Protein AF-A0A842UGK1-F1 (afdb_monomer)

Nearest PDB structures (foldseek):
  8t7t-assembly1_B  TM=2.818E-01  e=2.617E+00  Homo sapiens
  3gqh-assembly1_B  TM=2.025E-01  e=7.049E+00  Salasvirus phi29

Foldseek 3Di:
DDDPDDDLVNVQVVLLVCCVVPQPVSCCQQPDKDFDDPCQVPPPFFDWDDDPPDPGIIGGPQRVQQSVQGADPVRHGQWDFDADPVGGTNTIDGPVPDDDDPDD

Solvent-accessible surface area (backbone atoms only — not comparable to full-atom values): 6260 Å² total; per-residue (Å²): 134,88,73,96,71,82,55,74,63,55,52,26,53,55,50,38,53,37,36,76,74,40,45,66,60,40,42,54,50,62,66,41,62,43,80,53,56,73,67,56,64,67,36,97,43,39,50,58,53,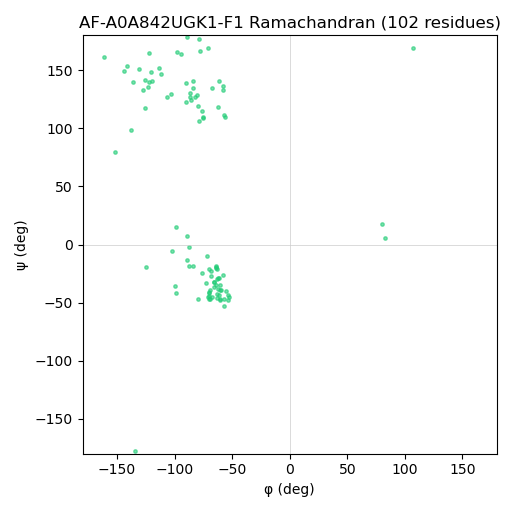69,54,95,85,46,94,57,42,26,38,32,55,61,21,52,52,17,30,71,74,33,58,48,98,87,69,48,40,46,60,38,81,41,59,48,97,88,68,48,75,71,41,47,40,52,40,92,76,57,84,80,75,82,83,130

Radius of gyration: 14.38 Å; Cα contacts (8 Å, |Δi|>4): 143; chains: 1; bounding box: 44×31×33 Å

Secondary structure (DSSP, 8-state):
---S---HHHHHHHHHHHHHH-HHHHHHHHH-EEE--HHHHT-SS---B--TT-SS-EEEHHHHHHHHH-B-TTS-BSEEEEE-TTS-EEEEEEGGG-------

Structure (mmCIF, N/CA/C/O backbone):
data_AF-A0A842UGK1-F1
#
_entry.id   AF-A0A842UGK1-F1
#
loop_
_atom_site.group_PDB
_atom_site.id
_atom_site.type_symbol
_atom_site.label_atom_id
_atom_site.label_alt_id
_atom_site.label_comp_id
_atom_site.label_asym_id
_atom_site.label_entity_id
_atom_site.label_seq_id
_atom_site.pdbx_PDB_ins_code
_atom_site.Cartn_x
_atom_site.Cartn_y
_atom_site.Cartn_z
_atom_site.occupancy
_atom_site.B_iso_or_equiv
_atom_site.auth_seq_id
_atom_site.auth_comp_id
_atom_site.auth_asym_id
_atom_site.auth_atom_id
_atom_site.pdbx_PDB_model_num
ATOM 1 N N . MET A 1 1 ? -22.265 4.530 -0.750 1.00 81.81 1 MET A N 1
ATOM 2 C CA . MET A 1 1 ? -22.269 5.943 -0.312 1.00 81.81 1 MET A CA 1
ATOM 3 C C . MET A 1 1 ? -20.895 6.506 -0.635 1.00 81.81 1 MET A C 1
ATOM 5 O O . MET A 1 1 ? -19.924 5.834 -0.319 1.00 81.81 1 MET A O 1
ATOM 9 N N . ILE A 1 2 ? -20.803 7.644 -1.324 1.00 93.50 2 ILE A N 1
ATOM 10 C CA . ILE A 1 2 ? -19.515 8.274 -1.660 1.00 93.50 2 ILE A CA 1
ATOM 11 C C . ILE A 1 2 ? -19.111 9.167 -0.482 1.00 93.50 2 ILE A C 1
ATOM 13 O O . ILE A 1 2 ? -19.946 9.931 0.001 1.00 93.50 2 ILE A O 1
ATOM 17 N N . LYS A 1 3 ? -17.871 9.035 0.003 1.00 94.31 3 LYS A N 1
ATOM 18 C CA . LYS A 1 3 ? -17.320 9.904 1.052 1.00 94.31 3 LYS A CA 1
ATOM 19 C C . LYS A 1 3 ? -16.762 11.182 0.414 1.00 94.31 3 LYS A C 1
ATOM 21 O O . LYS A 1 3 ? -16.145 11.105 -0.644 1.00 94.31 3 LYS A O 1
ATOM 26 N N . ASN A 1 4 ? -16.965 12.333 1.057 1.00 97.12 4 ASN A N 1
ATOM 27 C CA . ASN A 1 4 ? -16.383 13.609 0.609 1.00 97.12 4 ASN A CA 1
ATOM 28 C C . ASN A 1 4 ? -14.889 13.718 0.947 1.00 97.12 4 ASN A C 1
ATOM 30 O O . ASN A 1 4 ? -14.160 14.443 0.280 1.00 97.12 4 ASN A O 1
ATOM 34 N N . GLU A 1 5 ? -14.449 12.989 1.971 1.00 95.62 5 GLU A N 1
ATOM 35 C CA . GLU A 1 5 ? -13.063 12.904 2.418 1.00 95.62 5 GLU A CA 1
ATOM 36 C C . GLU A 1 5 ? -12.740 11.469 2.846 1.00 95.62 5 GLU A C 1
ATOM 38 O O . GLU A 1 5 ? -13.631 10.702 3.227 1.00 95.62 5 GLU A O 1
ATOM 43 N N . VAL A 1 6 ? -11.465 11.104 2.754 1.00 96.19 6 VAL A N 1
ATOM 44 C CA . VAL A 1 6 ? -10.934 9.827 3.237 1.00 96.19 6 VAL A CA 1
ATOM 45 C C . VAL A 1 6 ? -9.627 10.082 3.969 1.00 96.19 6 VAL A C 1
ATOM 47 O O . VAL A 1 6 ? -8.813 10.900 3.546 1.00 96.19 6 VAL A O 1
ATOM 50 N N . THR A 1 7 ? -9.431 9.375 5.071 1.00 96.38 7 THR A N 1
ATOM 51 C CA . THR A 1 7 ? 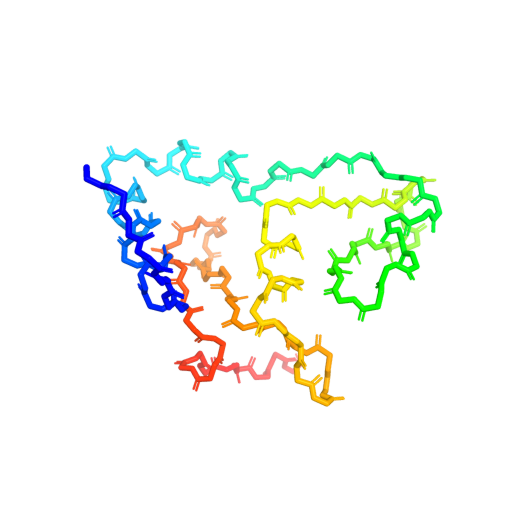-8.208 9.411 5.872 1.00 96.38 7 THR A CA 1
ATOM 52 C C . THR A 1 7 ? -7.299 8.230 5.528 1.00 96.38 7 THR A C 1
ATOM 54 O O . THR A 1 7 ? -7.739 7.241 4.939 1.00 96.38 7 THR A O 1
ATOM 57 N N . VAL A 1 8 ? -6.035 8.292 5.953 1.00 96.69 8 VAL A N 1
ATOM 58 C CA . VAL A 1 8 ? -5.112 7.141 5.920 1.00 96.69 8 VAL A CA 1
ATOM 59 C C . VAL A 1 8 ? -5.742 5.939 6.636 1.00 96.69 8 VAL A C 1
ATOM 61 O O . VAL A 1 8 ? -5.757 4.830 6.106 1.00 96.69 8 VAL A O 1
ATOM 64 N N . GLN A 1 9 ? -6.366 6.177 7.795 1.00 97.06 9 GLN A N 1
ATOM 65 C CA . GLN A 1 9 ? -7.020 5.130 8.575 1.00 97.06 9 GLN A CA 1
ATOM 66 C C . GLN A 1 9 ? -8.209 4.492 7.844 1.00 97.06 9 GLN A C 1
ATOM 68 O O . GLN A 1 9 ? -8.424 3.290 7.976 1.00 97.06 9 GLN A O 1
ATOM 73 N N . ASP A 1 10 ? -8.972 5.253 7.051 1.00 97.75 10 ASP A N 1
ATOM 74 C CA . ASP A 1 10 ? -10.055 4.688 6.235 1.00 97.75 10 ASP A CA 1
ATOM 75 C C . ASP A 1 10 ? -9.530 3.651 5.237 1.00 97.75 10 ASP A C 1
ATOM 77 O O . ASP A 1 10 ? -10.173 2.621 5.027 1.00 97.75 10 ASP A O 1
ATOM 81 N N . VAL A 1 11 ? -8.365 3.914 4.638 1.00 97.44 11 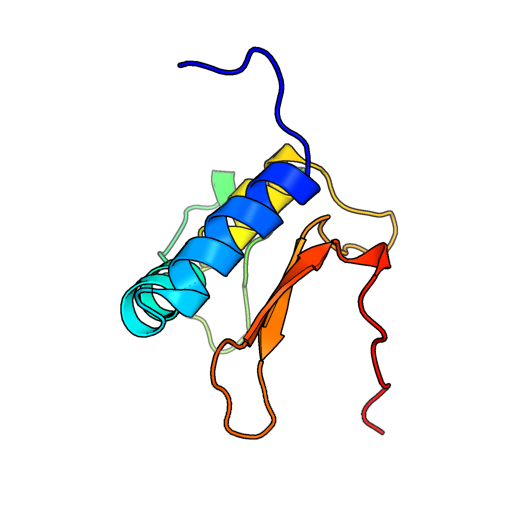VAL A N 1
ATOM 82 C CA . VAL A 1 11 ? -7.719 2.996 3.694 1.00 97.44 11 VAL A CA 1
ATOM 83 C C . VAL A 1 11 ? -7.198 1.762 4.421 1.00 97.44 11 VAL A C 1
ATOM 85 O O . VAL A 1 11 ? -7.496 0.653 3.984 1.00 97.44 11 VAL A O 1
ATOM 88 N N . CYS A 1 12 ? -6.511 1.932 5.556 1.00 97.94 12 CYS A N 1
ATOM 89 C CA . CYS A 1 12 ? -6.060 0.810 6.385 1.00 97.94 12 CYS A CA 1
ATOM 90 C C . CYS A 1 12 ? -7.230 -0.079 6.813 1.00 97.94 12 CYS A C 1
ATOM 92 O O . CYS A 1 12 ? -7.169 -1.292 6.652 1.00 97.94 12 CYS A O 1
ATOM 94 N N . ASN A 1 13 ? -8.328 0.509 7.296 1.00 98.06 13 ASN A N 1
ATOM 95 C CA . ASN A 1 13 ? -9.505 -0.243 7.731 1.00 98.06 13 ASN A CA 1
ATOM 96 C C . ASN A 1 13 ? -10.112 -1.060 6.589 1.00 98.06 13 ASN A C 1
ATOM 98 O O . ASN A 1 13 ? -10.394 -2.243 6.766 1.00 98.06 13 ASN A O 1
ATOM 102 N N . LEU A 1 14 ? -10.286 -0.443 5.415 1.00 97.69 14 LEU A N 1
ATOM 103 C CA . LEU A 1 14 ? -10.815 -1.138 4.246 1.00 97.69 14 LEU A CA 1
ATOM 104 C C . LEU A 1 14 ? -9.884 -2.272 3.808 1.00 97.69 14 LEU A C 1
ATOM 106 O O . LEU A 1 14 ? -10.346 -3.376 3.541 1.00 97.69 14 LEU A O 1
ATOM 110 N N . PHE A 1 15 ? -8.579 -2.015 3.736 1.00 98.00 15 PHE A N 1
ATOM 111 C CA . PHE A 1 15 ? -7.628 -3.012 3.261 1.00 98.00 15 PHE A CA 1
ATOM 112 C C . PHE A 1 15 ? -7.468 -4.167 4.254 1.00 98.00 15 PHE A C 1
ATOM 114 O O . PHE A 1 15 ? -7.457 -5.322 3.845 1.00 98.00 15 PHE A O 1
ATOM 121 N N . ASN A 1 16 ? -7.455 -3.885 5.558 1.00 98.44 16 ASN A N 1
ATOM 122 C CA . ASN A 1 16 ? -7.405 -4.909 6.604 1.00 98.44 16 ASN A CA 1
ATOM 123 C C . ASN A 1 16 ? -8.679 -5.766 6.636 1.00 98.44 16 ASN A C 1
ATOM 125 O O . ASN A 1 16 ? -8.608 -6.964 6.903 1.00 98.44 16 ASN A O 1
ATOM 129 N N . GLU A 1 17 ? -9.841 -5.198 6.297 1.00 98.38 17 GLU A N 1
ATOM 130 C CA . GLU A 1 17 ? -11.056 -5.987 6.075 1.00 98.38 17 GLU A CA 1
ATOM 131 C C . GLU A 1 17 ? -10.889 -6.966 4.899 1.00 98.38 17 GLU A C 1
ATOM 133 O O . GLU A 1 17 ? -11.365 -8.099 4.978 1.00 98.38 17 GLU A O 1
ATOM 138 N N . ILE A 1 18 ? -10.195 -6.557 3.828 1.00 97.75 18 ILE A N 1
ATOM 139 C CA . ILE A 1 18 ? -9.888 -7.430 2.686 1.00 97.75 18 ILE A CA 1
ATOM 140 C C . ILE A 1 18 ? -8.878 -8.501 3.098 1.00 97.75 18 ILE A C 1
ATOM 142 O O . ILE A 1 18 ? -9.150 -9.667 2.852 1.00 97.75 18 ILE A O 1
ATOM 146 N N . ILE A 1 19 ? -7.785 -8.153 3.785 1.00 97.94 19 ILE A N 1
ATOM 147 C CA . ILE A 1 19 ? -6.794 -9.124 4.287 1.00 97.94 19 ILE A CA 1
ATOM 148 C C . ILE A 1 19 ? -7.480 -10.222 5.114 1.00 97.94 19 ILE A C 1
ATOM 150 O O . ILE A 1 19 ? -7.234 -11.406 4.905 1.00 97.94 19 ILE A O 1
ATOM 154 N N . ALA A 1 20 ? -8.401 -9.846 6.006 1.00 97.88 20 ALA A N 1
ATOM 155 C CA . ALA A 1 20 ? -9.118 -10.799 6.851 1.00 97.88 20 ALA A CA 1
ATOM 156 C C . ALA A 1 20 ? -10.100 -11.707 6.083 1.00 97.88 20 ALA A C 1
ATOM 158 O O . ALA A 1 20 ? -10.418 -12.802 6.550 1.00 97.88 20 ALA A O 1
ATOM 159 N N . LYS A 1 21 ? -10.628 -11.254 4.938 1.00 98.44 21 LYS A N 1
ATOM 160 C CA . LYS A 1 21 ? -11.657 -11.971 4.161 1.00 98.44 21 LYS A CA 1
ATOM 161 C C . LYS A 1 21 ? -11.095 -12.744 2.970 1.00 98.44 21 LYS A C 1
ATOM 163 O O . LYS A 1 21 ? -11.621 -13.801 2.637 1.00 98.44 21 LYS A O 1
ATOM 168 N N . ASP A 1 22 ? -10.073 -12.199 2.327 1.00 98.25 22 ASP A N 1
ATOM 169 C CA . ASP A 1 22 ? -9.396 -12.728 1.148 1.00 98.25 22 ASP A CA 1
ATOM 170 C C . ASP A 1 22 ? -7.928 -12.252 1.145 1.00 98.25 22 ASP A C 1
ATOM 172 O O . ASP A 1 22 ? -7.569 -11.291 0.451 1.00 98.25 22 ASP A O 1
ATOM 176 N N . PRO A 1 23 ? -7.060 -12.906 1.939 1.00 96.31 23 PRO A N 1
ATOM 177 C CA . PRO A 1 23 ? -5.660 -12.511 2.065 1.00 96.31 23 PRO A CA 1
ATOM 178 C C . PRO A 1 23 ? -4.906 -12.634 0.739 1.00 96.31 23 PRO A C 1
ATOM 180 O O . PRO A 1 23 ? -4.010 -11.841 0.470 1.00 96.31 23 PRO A O 1
ATOM 183 N N . ARG A 1 24 ? -5.300 -13.573 -0.134 1.00 96.81 24 ARG A N 1
ATOM 184 C CA . ARG A 1 24 ? -4.664 -13.755 -1.443 1.00 96.81 24 ARG A CA 1
ATOM 185 C C . ARG A 1 24 ? -4.932 -12.563 -2.357 1.00 96.81 24 ARG A C 1
ATOM 187 O O . ARG A 1 24 ? -4.006 -12.064 -2.984 1.00 96.81 24 ARG A O 1
ATOM 194 N N . CYS A 1 25 ? -6.177 -12.091 -2.408 1.00 97.12 25 CYS A N 1
ATOM 195 C CA . CYS A 1 25 ? -6.531 -10.890 -3.160 1.00 97.12 25 CYS A CA 1
ATOM 196 C C . CYS A 1 25 ? -5.789 -9.653 -2.634 1.00 97.12 25 CYS A C 1
ATOM 198 O O . CYS A 1 25 ? -5.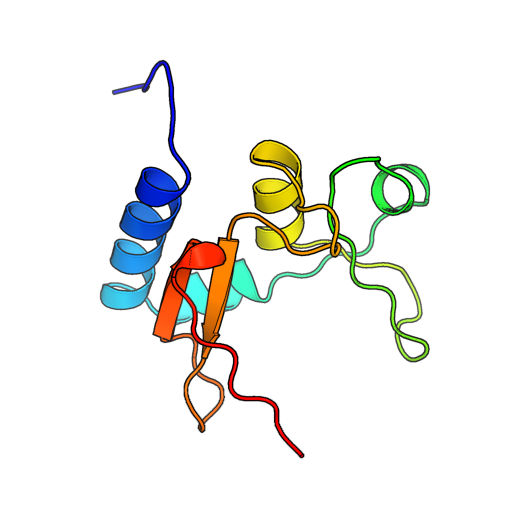270 -8.863 -3.423 1.00 97.12 25 CYS A O 1
ATOM 200 N N . ALA A 1 26 ? -5.713 -9.492 -1.309 1.00 97.31 26 ALA A N 1
ATOM 201 C CA . ALA A 1 26 ? -4.988 -8.385 -0.692 1.00 97.31 26 ALA A CA 1
ATOM 202 C C . ALA A 1 26 ? -3.493 -8.401 -1.056 1.00 97.31 26 ALA A C 1
ATOM 204 O O . ALA A 1 26 ? -2.964 -7.377 -1.490 1.00 97.31 26 ALA A O 1
ATOM 205 N N . GLU A 1 27 ? -2.849 -9.563 -0.934 1.00 96.50 27 GLU A N 1
ATOM 206 C CA . GLU A 1 27 ? -1.454 -9.791 -1.321 1.00 96.50 27 GLU A CA 1
ATOM 207 C C . GLU A 1 27 ? -1.236 -9.450 -2.799 1.00 96.50 27 GLU A C 1
ATOM 209 O O . GLU A 1 27 ? -0.410 -8.602 -3.121 1.00 96.50 27 GLU A O 1
ATOM 214 N N . ASP A 1 28 ? -2.039 -10.017 -3.705 1.00 97.12 28 ASP A N 1
ATOM 215 C CA . ASP A 1 28 ? -1.897 -9.791 -5.147 1.00 97.12 28 ASP A CA 1
ATOM 216 C C . ASP A 1 28 ? -2.062 -8.298 -5.511 1.00 97.12 28 ASP A C 1
ATOM 218 O O . ASP A 1 28 ? -1.373 -7.790 -6.399 1.00 97.12 28 ASP A O 1
ATOM 222 N N . LEU A 1 29 ? -2.937 -7.559 -4.813 1.00 96.56 29 LEU A N 1
ATOM 223 C CA . LEU A 1 29 ? -3.103 -6.111 -4.988 1.00 96.56 29 LEU A CA 1
ATOM 224 C C . LEU A 1 29 ? -1.908 -5.305 -4.460 1.00 96.56 29 LEU A C 1
ATOM 226 O O . LEU A 1 29 ? -1.494 -4.334 -5.105 1.00 96.56 29 LEU A O 1
ATOM 230 N N . ILE A 1 30 ? -1.367 -5.671 -3.293 1.00 95.31 30 ILE A N 1
ATOM 231 C CA . ILE A 1 30 ? -0.201 -4.999 -2.707 1.00 95.31 30 ILE A CA 1
ATOM 232 C C . ILE A 1 30 ? 1.072 -5.336 -3.462 1.00 95.31 30 ILE A C 1
ATOM 234 O O . ILE A 1 30 ? 1.905 -4.446 -3.586 1.00 95.31 30 ILE A O 1
ATOM 238 N N . GLU A 1 31 ? 1.223 -6.534 -4.011 1.00 94.69 31 GLU A N 1
ATOM 239 C CA . GLU A 1 31 ? 2.417 -6.969 -4.740 1.00 94.69 31 GLU A CA 1
ATOM 240 C C . GLU A 1 31 ? 2.362 -6.654 -6.234 1.00 94.69 31 GLU A C 1
ATOM 242 O O . GLU A 1 31 ? 3.391 -6.656 -6.915 1.00 94.69 31 GLU A O 1
ATOM 247 N N . ALA A 1 32 ? 1.192 -6.284 -6.762 1.00 94.75 32 ALA A N 1
ATOM 248 C CA . ALA A 1 32 ? 1.082 -5.783 -8.122 1.00 94.75 32 ALA A CA 1
ATOM 249 C C . ALA A 1 32 ? 2.009 -4.568 -8.320 1.00 94.75 32 ALA A C 1
ATOM 251 O O . ALA A 1 32 ? 1.807 -3.468 -7.789 1.00 94.75 32 ALA A O 1
ATOM 252 N N . ARG A 1 33 ? 3.065 -4.780 -9.107 1.00 93.50 33 ARG A N 1
ATOM 253 C CA . ARG A 1 33 ? 4.041 -3.769 -9.520 1.00 93.50 33 ARG A CA 1
ATOM 254 C C . ARG A 1 33 ? 4.113 -3.779 -11.038 1.00 93.50 33 ARG A C 1
ATOM 256 O O . ARG A 1 33 ? 4.503 -4.774 -11.643 1.00 93.50 33 ARG A O 1
ATOM 263 N N . VAL A 1 34 ? 3.752 -2.662 -11.656 1.00 95.00 34 VAL A N 1
ATOM 264 C CA . VAL A 1 34 ? 3.746 -2.506 -13.113 1.00 95.00 34 VAL A CA 1
ATOM 265 C C . VAL A 1 34 ? 4.828 -1.533 -13.546 1.00 95.00 34 VAL A C 1
ATOM 267 O O . VAL A 1 34 ? 5.132 -0.573 -12.838 1.00 95.00 34 VAL A O 1
ATOM 270 N N . GLN A 1 35 ? 5.406 -1.778 -14.720 1.00 96.62 35 GLN A N 1
ATOM 271 C CA . GLN A 1 35 ? 6.360 -0.861 -15.329 1.00 96.62 35 GLN A CA 1
ATOM 272 C C . GLN A 1 35 ? 5.724 0.518 -15.526 1.00 96.62 35 GLN A C 1
ATOM 274 O O . GLN A 1 35 ? 4.602 0.629 -16.025 1.00 96.62 35 GLN A O 1
ATOM 279 N N . CYS A 1 36 ? 6.466 1.570 -15.195 1.00 96.38 36 CYS A N 1
ATOM 280 C CA . CYS A 1 36 ? 6.055 2.942 -15.446 1.00 96.38 36 CYS A CA 1
ATOM 281 C C . CYS A 1 36 ? 7.074 3.694 -16.311 1.00 96.38 36 CYS A C 1
ATOM 283 O O . CYS A 1 36 ? 8.203 3.255 -16.526 1.00 96.38 36 CYS A O 1
ATOM 285 N N . ASN A 1 37 ? 6.653 4.834 -16.854 1.00 95.56 37 ASN A N 1
ATOM 286 C CA . ASN A 1 37 ? 7.525 5.706 -17.635 1.00 95.56 37 ASN A CA 1
ATOM 287 C C . ASN A 1 37 ? 8.240 6.732 -16.734 1.00 95.56 37 ASN A C 1
ATOM 289 O O . ASN A 1 37 ? 7.991 6.818 -15.529 1.00 95.56 37 ASN A O 1
ATOM 293 N N . ASN A 1 38 ? 9.083 7.566 -17.348 1.00 94.69 38 ASN A N 1
ATOM 294 C CA . ASN A 1 38 ? 9.826 8.611 -16.641 1.00 94.69 38 ASN A CA 1
ATOM 295 C C . ASN A 1 38 ? 8.936 9.699 -16.020 1.00 94.69 38 ASN A C 1
ATOM 297 O O . ASN A 1 38 ? 9.392 10.395 -15.122 1.00 94.69 38 ASN A O 1
ATOM 301 N N . VAL A 1 39 ? 7.690 9.873 -16.470 1.00 96.12 39 VAL A N 1
ATOM 302 C CA . VAL A 1 39 ? 6.780 10.863 -15.869 1.00 96.12 39 VAL A CA 1
ATOM 303 C C . VAL A 1 39 ? 6.340 10.399 -14.484 1.00 96.12 39 VAL A C 1
ATOM 305 O O . VAL A 1 39 ? 6.394 11.178 -13.542 1.00 96.12 39 VAL A O 1
ATOM 308 N N . ILE A 1 40 ? 5.961 9.125 -14.348 1.00 96.12 40 ILE A N 1
ATOM 309 C CA . ILE A 1 40 ? 5.589 8.546 -13.049 1.00 96.12 40 ILE A CA 1
ATOM 310 C C . ILE A 1 40 ? 6.814 8.389 -12.148 1.00 96.12 40 ILE A C 1
ATOM 312 O O . ILE A 1 40 ? 6.731 8.719 -10.972 1.00 96.12 40 ILE A O 1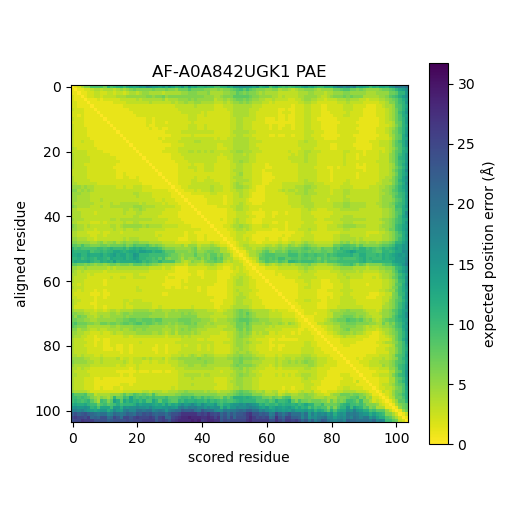
ATOM 316 N N . LEU A 1 41 ? 7.954 7.958 -12.704 1.00 95.00 41 LEU A N 1
ATOM 317 C CA . LEU A 1 41 ? 9.212 7.842 -11.955 1.00 95.00 41 LEU A CA 1
ATOM 318 C C . LEU A 1 41 ? 9.618 9.161 -11.282 1.00 95.00 41 LEU A C 1
ATOM 320 O O . LEU A 1 41 ? 10.090 9.148 -10.154 1.00 95.00 41 LEU A O 1
ATOM 324 N N . ASN A 1 42 ? 9.434 10.290 -11.972 1.00 93.88 42 ASN A N 1
ATOM 325 C CA . ASN A 1 42 ? 9.830 11.611 -11.480 1.00 93.88 42 ASN A CA 1
ATOM 326 C C . ASN A 1 42 ? 8.658 12.404 -10.875 1.00 93.88 42 ASN A C 1
ATOM 328 O O . ASN A 1 42 ? 8.752 13.624 -10.732 1.00 93.88 42 ASN A O 1
ATOM 332 N N . HIS A 1 43 ? 7.531 11.754 -10.567 1.00 94.62 43 HIS A N 1
ATOM 333 C CA . HIS A 1 43 ? 6.402 12.443 -9.950 1.00 94.62 43 HIS A CA 1
ATOM 334 C C . HIS A 1 43 ? 6.774 12.877 -8.520 1.00 94.62 43 HIS A C 1
ATOM 336 O O . HIS A 1 43 ? 7.297 12.058 -7.767 1.00 94.62 43 HIS A O 1
ATOM 342 N N . PRO A 1 44 ? 6.467 14.118 -8.094 1.00 90.69 44 PRO A N 1
ATOM 343 C CA . PRO A 1 44 ? 6.950 14.661 -6.819 1.00 90.69 44 PRO A CA 1
ATOM 344 C C . PRO A 1 44 ? 6.436 13.926 -5.576 1.00 90.69 44 PRO A C 1
ATOM 346 O O . PRO A 1 44 ? 7.007 14.083 -4.503 1.00 90.69 44 PRO A O 1
ATOM 349 N N . THR A 1 45 ? 5.351 13.158 -5.701 1.00 91.69 45 THR A N 1
ATOM 350 C CA . THR A 1 45 ? 4.737 12.457 -4.564 1.00 91.69 45 THR A CA 1
ATOM 351 C C . THR A 1 45 ? 4.579 10.952 -4.756 1.00 91.69 45 THR A C 1
ATOM 353 O O . THR A 1 45 ? 4.412 10.249 -3.772 1.00 91.69 45 THR A O 1
ATOM 356 N N . ILE A 1 46 ? 4.616 10.409 -5.979 1.00 95.31 46 ILE A N 1
ATOM 357 C CA . ILE A 1 46 ? 4.356 8.968 -6.157 1.00 95.31 46 ILE A CA 1
ATOM 358 C C . ILE A 1 46 ? 5.633 8.209 -5.822 1.00 95.31 46 ILE A C 1
ATOM 360 O O . ILE A 1 46 ? 6.689 8.498 -6.377 1.00 95.31 46 ILE A O 1
ATOM 364 N N . GLN A 1 47 ? 5.528 7.205 -4.954 1.00 94.62 47 GLN A N 1
ATOM 365 C CA . GLN A 1 47 ? 6.666 6.349 -4.641 1.00 94.62 47 GLN A CA 1
ATOM 366 C C . GLN A 1 47 ? 6.815 5.259 -5.702 1.00 94.62 47 GLN A C 1
ATOM 368 O O . GLN A 1 47 ? 5.880 4.512 -6.000 1.00 94.62 47 GLN A O 1
ATOM 373 N N . VAL A 1 48 ? 8.016 5.164 -6.265 1.00 94.75 48 VAL A N 1
ATOM 374 C CA . VAL A 1 48 ? 8.363 4.225 -7.331 1.00 94.75 48 VAL A CA 1
ATOM 375 C C . VAL A 1 48 ? 9.537 3.375 -6.870 1.00 94.75 48 VAL A C 1
ATOM 377 O O . VAL A 1 48 ? 10.503 3.886 -6.306 1.00 94.75 48 VAL A O 1
ATOM 380 N N . ARG A 1 49 ? 9.464 2.065 -7.114 1.00 90.81 49 ARG A N 1
ATOM 381 C CA . ARG A 1 49 ? 10.585 1.155 -6.883 1.00 90.81 49 ARG A CA 1
ATOM 382 C C . ARG A 1 49 ? 11.475 1.150 -8.120 1.00 90.81 49 ARG A C 1
ATOM 384 O O . ARG A 1 49 ? 11.020 0.836 -9.222 1.00 90.81 49 ARG A O 1
ATOM 391 N N . GLN A 1 50 ? 12.751 1.447 -7.917 1.00 89.06 50 GLN A N 1
ATOM 392 C CA . GLN A 1 50 ? 13.793 1.289 -8.921 1.00 89.06 50 GLN A CA 1
ATOM 393 C C . GLN A 1 50 ? 15.030 0.703 -8.237 1.00 89.06 50 GLN A C 1
ATOM 395 O O . GLN A 1 50 ? 15.774 1.423 -7.578 1.00 89.06 50 GLN A O 1
ATOM 400 N N . SER A 1 51 ? 15.225 -0.613 -8.346 1.00 82.50 51 SER A N 1
ATOM 401 C CA . SER A 1 51 ? 16.470 -1.261 -7.918 1.00 82.50 51 SER A CA 1
ATOM 402 C C . SER A 1 51 ? 17.442 -1.402 -9.094 1.00 82.50 51 SER A C 1
ATOM 404 O O . SER A 1 51 ? 17.041 -1.296 -10.252 1.00 82.50 51 SER A O 1
ATOM 406 N N . CYS A 1 52 ? 18.721 -1.665 -8.814 1.00 79.31 52 CYS A N 1
ATOM 407 C CA . CYS A 1 52 ? 19.719 -1.957 -9.850 1.00 79.31 52 CYS A CA 1
ATOM 408 C C . CYS A 1 52 ? 19.432 -3.256 -10.627 1.00 79.31 52 CYS A C 1
ATOM 410 O O . CYS A 1 52 ? 19.937 -3.426 -11.734 1.00 79.31 52 CYS A O 1
ATOM 412 N N . GLU A 1 53 ? 18.616 -4.149 -10.065 1.00 83.38 53 GLU A N 1
ATOM 413 C CA . GLU A 1 53 ? 18.181 -5.402 -10.689 1.00 83.38 53 GLU A CA 1
ATOM 414 C C . GLU A 1 53 ? 16.919 -5.223 -11.548 1.00 83.38 53 GLU A C 1
ATOM 416 O O . GLU A 1 53 ? 16.618 -6.050 -12.411 1.00 83.38 53 GLU A O 1
ATOM 421 N N . ASP A 1 54 ? 16.172 -4.135 -11.343 1.00 82.12 54 ASP A N 1
ATOM 422 C CA . ASP A 1 54 ? 14.968 -3.848 -12.109 1.00 82.12 54 ASP A CA 1
ATOM 423 C C . ASP A 1 54 ? 15.333 -3.256 -13.478 1.00 82.12 54 ASP A C 1
ATOM 425 O O . ASP A 1 54 ? 15.893 -2.167 -13.588 1.00 82.12 54 ASP A O 1
ATOM 429 N N . GLN A 1 55 ? 14.936 -3.944 -14.554 1.00 85.12 55 GLN A N 1
ATOM 430 C CA . GLN A 1 55 ? 15.127 -3.449 -15.925 1.00 85.12 55 GLN A CA 1
ATOM 431 C C . GLN A 1 55 ? 14.392 -2.121 -16.182 1.00 85.12 55 GLN A C 1
ATOM 433 O O . GLN A 1 55 ? 14.817 -1.320 -17.016 1.00 85.12 55 GLN A O 1
ATOM 438 N N . TYR A 1 56 ? 13.287 -1.887 -15.469 1.00 89.00 56 TYR A N 1
ATOM 439 C CA . TYR A 1 56 ? 12.457 -0.695 -15.589 1.00 89.00 56 TYR A CA 1
ATOM 440 C C . TYR A 1 56 ? 11.900 -0.279 -14.223 1.00 89.00 56 TYR A C 1
ATOM 442 O O . TYR A 1 56 ? 11.623 -1.158 -13.404 1.00 89.00 56 TYR A O 1
ATOM 450 N N . PRO A 1 57 ? 11.672 1.027 -13.982 1.00 94.69 57 PRO A N 1
ATOM 451 C CA . PRO A 1 57 ? 11.009 1.488 -12.768 1.00 94.69 57 PRO A CA 1
ATOM 452 C C . PRO A 1 57 ? 9.591 0.917 -12.688 1.00 94.69 57 PRO A C 1
ATOM 454 O O . PRO A 1 57 ? 8.884 0.825 -13.700 1.00 94.69 57 PRO A O 1
ATOM 457 N N . LYS A 1 58 ? 9.177 0.532 -11.481 1.00 95.94 58 LYS A N 1
ATOM 458 C CA . LYS A 1 58 ? 7.863 -0.062 -11.233 1.00 95.94 58 LYS A CA 1
ATOM 459 C C . LYS A 1 58 ? 7.104 0.695 -10.156 1.00 95.94 58 LYS A C 1
ATOM 461 O O . LYS A 1 58 ? 7.659 1.073 -9.127 1.00 95.94 58 LYS A O 1
ATOM 466 N N . VAL A 1 59 ? 5.802 0.833 -10.363 1.00 96.19 59 VAL A N 1
ATOM 467 C CA . VAL A 1 59 ? 4.866 1.426 -9.406 1.00 96.19 59 VAL A CA 1
ATOM 468 C C . VAL A 1 59 ? 3.791 0.407 -9.051 1.00 96.19 59 VAL A C 1
ATOM 470 O O . VAL A 1 59 ? 3.425 -0.435 -9.870 1.00 96.19 59 VAL A O 1
ATOM 473 N N . GLY A 1 60 ? 3.290 0.470 -7.824 1.00 96.00 60 GLY A N 1
ATOM 474 C CA . GLY A 1 60 ? 2.158 -0.334 -7.379 1.00 96.00 60 GLY A CA 1
ATOM 475 C C . GLY A 1 60 ? 1.146 0.492 -6.606 1.00 96.00 60 GLY A C 1
ATOM 476 O O . GLY A 1 60 ? 1.324 1.701 -6.437 1.00 96.00 60 GLY A O 1
ATOM 477 N N . LEU A 1 61 ? 0.095 -0.171 -6.123 1.00 96.44 61 LEU A N 1
ATOM 478 C CA . LEU A 1 61 ? -1.012 0.479 -5.420 1.00 96.44 61 LEU A CA 1
ATOM 479 C C . LEU A 1 61 ? -0.524 1.341 -4.247 1.00 96.44 61 LEU A C 1
AT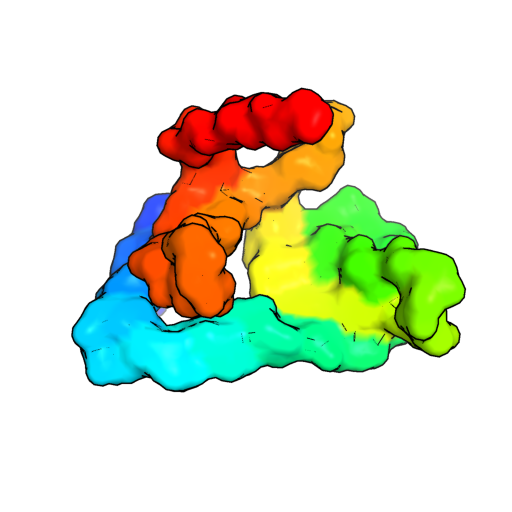OM 481 O O . LEU A 1 61 ? -0.894 2.510 -4.151 1.00 96.44 61 LEU A O 1
ATOM 485 N N . LEU A 1 62 ? 0.365 0.796 -3.411 1.00 96.12 62 LEU A N 1
ATOM 486 C CA . LEU A 1 62 ? 0.900 1.503 -2.247 1.00 96.12 62 LEU A CA 1
ATOM 487 C C . LEU A 1 62 ? 1.629 2.799 -2.631 1.00 96.12 62 LEU A C 1
ATOM 489 O O . LEU A 1 62 ? 1.452 3.823 -1.980 1.00 96.12 62 LEU A O 1
ATOM 493 N N . GLY A 1 63 ? 2.380 2.787 -3.737 1.00 95.81 63 GLY A N 1
ATOM 494 C CA . GLY A 1 63 ? 3.106 3.964 -4.213 1.00 95.81 63 GLY A CA 1
ATOM 495 C C . GLY A 1 63 ? 2.191 5.104 -4.662 1.00 95.81 63 GLY A C 1
ATOM 496 O O . GLY A 1 63 ? 2.486 6.272 -4.402 1.00 95.81 63 GLY A O 1
ATOM 497 N N . PHE A 1 64 ? 1.049 4.777 -5.275 1.00 96.31 64 PHE A N 1
ATOM 498 C CA . PHE A 1 64 ? 0.021 5.766 -5.608 1.00 96.31 64 PHE A CA 1
ATOM 499 C C . PHE A 1 64 ? -0.689 6.303 -4.367 1.00 96.31 64 PHE A C 1
ATOM 501 O O . PHE A 1 64 ? -0.884 7.512 -4.258 1.00 96.31 64 PHE A O 1
ATOM 508 N N . LEU A 1 65 ? -1.060 5.427 -3.430 1.00 96.94 65 LEU A N 1
ATOM 509 C CA . LEU A 1 65 ? -1.733 5.839 -2.197 1.00 96.94 65 LEU A CA 1
ATOM 510 C C . LEU A 1 65 ? -0.833 6.744 -1.349 1.00 96.94 65 LEU A C 1
ATOM 512 O O . LEU A 1 65 ? -1.279 7.791 -0.885 1.00 96.94 65 LEU A O 1
ATOM 516 N N . ASN A 1 66 ? 0.451 6.414 -1.228 1.00 96.00 66 ASN A N 1
ATOM 517 C CA . ASN A 1 66 ? 1.414 7.273 -0.545 1.00 96.00 66 ASN A CA 1
ATOM 518 C C . ASN A 1 66 ? 1.629 8.600 -1.279 1.00 96.00 66 ASN A C 1
ATOM 520 O O . ASN A 1 66 ? 1.764 9.631 -0.632 1.00 96.00 66 ASN A O 1
ATOM 524 N N . GLY A 1 67 ? 1.542 8.629 -2.612 1.00 95.44 67 GLY A N 1
ATOM 525 C CA . GLY A 1 67 ? 1.557 9.896 -3.343 1.00 95.44 67 GLY A CA 1
ATOM 526 C C . GLY A 1 67 ? 0.315 10.764 -3.187 1.00 95.44 67 GLY A C 1
ATOM 527 O O . GLY A 1 67 ? 0.408 11.974 -3.400 1.00 95.44 67 GLY A O 1
ATOM 528 N N . LEU A 1 68 ? -0.816 10.177 -2.792 1.00 96.00 68 LEU A N 1
ATOM 529 C CA . LEU A 1 68 ? -2.037 10.903 -2.455 1.00 96.00 68 LEU A CA 1
ATOM 530 C C . LEU A 1 68 ? -1.973 11.501 -1.044 1.00 96.00 68 LEU A C 1
ATOM 532 O O . LEU A 1 68 ? -2.318 12.666 -0.864 1.00 96.00 68 LEU A O 1
ATOM 536 N N . PHE A 1 69 ? -1.550 10.713 -0.053 1.00 95.75 69 PHE A N 1
ATOM 537 C CA . PHE A 1 69 ? -1.514 11.146 1.350 1.00 95.75 69 PHE A CA 1
ATOM 538 C C . PHE A 1 69 ? -0.249 11.922 1.725 1.00 95.75 69 PHE A C 1
ATOM 540 O O . PHE A 1 69 ? -0.254 12.659 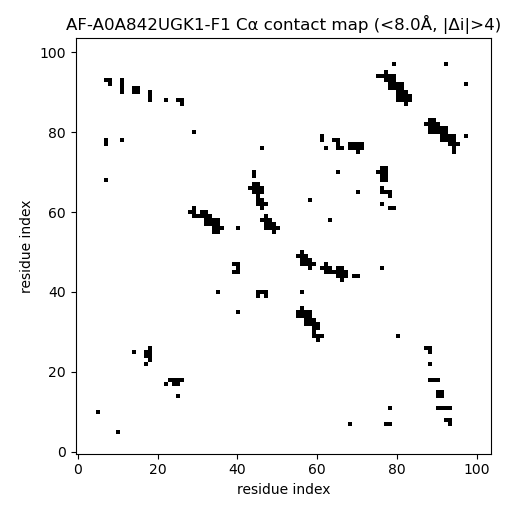2.708 1.00 95.75 69 PHE A O 1
ATOM 547 N N . GLY A 1 70 ? 0.807 11.796 0.925 1.00 91.56 70 GLY A N 1
ATOM 548 C CA . GLY A 1 70 ? 2.070 12.488 1.111 1.00 91.56 70 GLY A CA 1
ATOM 549 C C . GLY A 1 70 ? 3.195 11.581 1.603 1.00 91.56 70 GLY A C 1
ATOM 550 O O . GLY A 1 70 ? 3.007 10.428 2.003 1.00 91.56 70 GLY A O 1
ATOM 551 N N . ILE A 1 71 ? 4.393 12.154 1.548 1.00 88.38 71 ILE A N 1
ATOM 552 C CA . ILE A 1 71 ? 5.651 11.543 1.963 1.00 88.38 71 ILE A CA 1
ATOM 553 C C . ILE A 1 71 ? 6.266 12.446 3.039 1.00 88.38 71 ILE A C 1
ATOM 555 O O . ILE A 1 71 ? 6.196 13.672 2.932 1.00 88.38 71 ILE A O 1
ATOM 559 N N . SER A 1 72 ? 6.852 11.851 4.075 1.00 85.00 72 SER A N 1
ATOM 560 C CA . SER A 1 72 ? 7.601 12.569 5.105 1.00 85.00 72 SER A CA 1
ATOM 561 C C . SER A 1 72 ? 8.937 13.109 4.581 1.00 85.00 72 SER A C 1
ATOM 563 O O . SER A 1 72 ? 9.418 12.718 3.517 1.00 85.00 72 SER A O 1
ATOM 565 N N . GLU A 1 73 ? 9.588 13.972 5.365 1.00 83.94 73 GLU A N 1
ATOM 566 C CA . GLU A 1 73 ? 10.917 14.519 5.039 1.00 83.94 73 GLU A CA 1
ATOM 567 C C . GLU A 1 73 ? 11.984 13.428 4.837 1.00 83.94 73 GLU A C 1
ATOM 569 O O . GLU A 1 73 ? 12.922 13.613 4.065 1.00 83.94 73 GLU A O 1
ATOM 574 N N . ASN A 1 74 ? 11.801 12.262 5.465 1.00 82.44 74 ASN A N 1
ATOM 575 C CA . ASN A 1 74 ? 12.709 11.118 5.366 1.00 82.44 74 ASN A CA 1
ATOM 576 C C . ASN A 1 74 ? 12.369 10.174 4.196 1.00 82.44 74 ASN A C 1
ATOM 578 O O . ASN A 1 74 ? 12.940 9.093 4.095 1.00 82.44 74 ASN A O 1
ATOM 582 N N . GLY A 1 75 ? 11.421 10.540 3.327 1.00 83.25 75 GLY A N 1
ATOM 583 C CA . GLY A 1 75 ? 11.035 9.728 2.169 1.00 83.25 75 GLY A CA 1
ATOM 584 C C . GLY A 1 75 ? 10.026 8.611 2.466 1.00 83.25 75 GLY A C 1
ATOM 585 O O . GLY A 1 75 ? 9.695 7.837 1.566 1.00 83.25 75 GLY A O 1
ATOM 586 N N . MET A 1 76 ? 9.499 8.535 3.693 1.00 87.25 76 MET A N 1
ATOM 587 C CA . MET A 1 76 ? 8.531 7.511 4.100 1.00 87.25 76 MET A CA 1
ATOM 588 C C . MET A 1 76 ? 7.108 7.912 3.705 1.00 87.25 76 MET A C 1
ATOM 590 O O . MET A 1 76 ? 6.696 9.048 3.924 1.00 87.25 76 MET A O 1
ATOM 594 N N . GL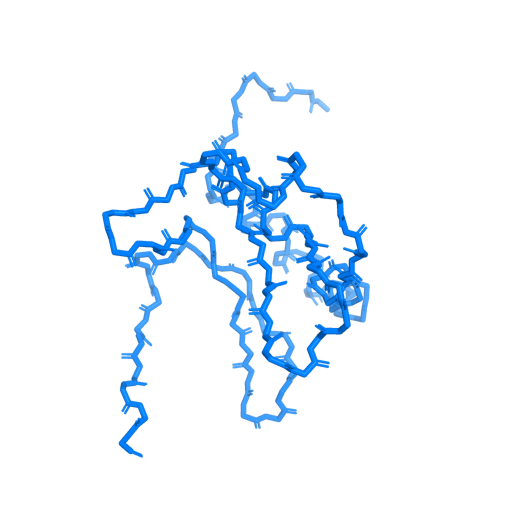Y A 1 77 ? 6.346 6.982 3.128 1.00 92.31 77 GLY A N 1
ATOM 595 C CA . GLY A 1 77 ? 4.952 7.228 2.750 1.00 92.31 77 GLY A CA 1
ATOM 596 C C . GLY A 1 77 ? 4.018 7.164 3.958 1.00 92.31 77 GLY A C 1
ATOM 597 O O . GLY A 1 77 ? 4.422 6.680 5.010 1.00 92.31 77 GLY A O 1
ATOM 598 N N . ALA A 1 78 ? 2.775 7.625 3.823 1.00 95.19 78 ALA A N 1
ATOM 599 C CA . ALA A 1 78 ? 1.787 7.598 4.910 1.00 95.19 78 ALA A CA 1
ATOM 600 C C . ALA A 1 78 ? 1.305 6.184 5.304 1.00 95.19 78 ALA A C 1
ATOM 602 O O . ALA A 1 78 ? 0.808 5.996 6.412 1.00 95.19 78 ALA A O 1
ATOM 603 N N . LEU A 1 79 ? 1.425 5.211 4.400 1.00 96.44 79 LEU A N 1
ATOM 604 C CA . LEU A 1 79 ? 0.983 3.827 4.565 1.00 96.44 79 LEU A CA 1
ATOM 605 C C . LEU A 1 79 ? 2.165 2.860 4.446 1.00 96.44 79 LEU A C 1
ATOM 607 O O . LEU A 1 79 ? 3.005 2.994 3.547 1.00 96.44 79 LEU A O 1
ATOM 611 N N . CYS A 1 80 ? 2.150 1.829 5.286 1.00 95.00 80 CYS A N 1
ATOM 612 C CA . CYS A 1 80 ? 3.110 0.735 5.310 1.00 95.00 80 CYS A CA 1
ATOM 613 C C . CYS A 1 80 ? 2.377 -0.614 5.253 1.00 95.00 80 CYS A C 1
ATOM 615 O O . CYS A 1 80 ? 1.398 -0.824 5.972 1.00 95.00 80 CYS A O 1
ATOM 617 N N . ALA A 1 81 ? 2.842 -1.516 4.386 1.00 95.69 81 ALA A N 1
ATOM 618 C CA . ALA A 1 81 ? 2.419 -2.912 4.386 1.00 95.69 81 ALA A CA 1
ATOM 619 C C . ALA A 1 81 ? 3.304 -3.692 5.365 1.00 95.69 81 ALA A C 1
ATOM 621 O O . ALA A 1 81 ? 4.529 -3.621 5.284 1.00 95.69 81 ALA A O 1
ATOM 622 N N . VAL A 1 82 ? 2.673 -4.405 6.292 1.00 95.62 82 VAL A N 1
ATOM 623 C CA . VAL A 1 82 ? 3.329 -5.183 7.342 1.00 95.62 82 VAL A CA 1
ATOM 624 C C . VAL A 1 82 ? 3.200 -6.655 6.993 1.00 95.62 82 VAL A C 1
ATOM 626 O O . VAL A 1 82 ? 2.087 -7.143 6.781 1.00 95.62 82 VAL A O 1
ATOM 629 N N . TYR A 1 83 ? 4.334 -7.342 6.968 1.00 95.50 83 TYR A N 1
ATOM 630 C CA . TYR A 1 83 ? 4.442 -8.766 6.674 1.00 95.50 83 TYR A CA 1
ATOM 631 C C . TYR A 1 83 ? 4.909 -9.506 7.927 1.00 95.50 83 TYR A C 1
ATOM 633 O O . TYR A 1 83 ? 5.583 -8.916 8.774 1.00 95.50 83 TYR A O 1
ATOM 641 N N . ASP A 1 84 ? 4.528 -10.773 8.059 1.00 94.12 84 ASP A N 1
ATOM 642 C CA . ASP A 1 84 ? 5.112 -11.663 9.066 1.00 94.12 84 ASP A CA 1
ATOM 643 C C . ASP A 1 84 ? 6.491 -12.195 8.633 1.00 94.12 84 ASP A C 1
ATOM 645 O O . ASP A 1 84 ? 6.965 -11.937 7.524 1.00 94.12 84 ASP A O 1
ATOM 649 N N . ASP A 1 85 ? 7.129 -12.962 9.520 1.00 94.31 85 ASP A N 1
ATOM 650 C CA . ASP A 1 85 ? 8.441 -13.579 9.282 1.00 94.31 85 ASP A CA 1
ATOM 651 C C . ASP A 1 85 ? 8.430 -14.597 8.125 1.00 94.31 85 ASP A C 1
ATOM 653 O O . ASP A 1 85 ? 9.473 -14.885 7.537 1.00 94.31 85 ASP A O 1
ATOM 657 N N . ASP A 1 86 ? 7.254 -15.124 7.776 1.00 94.19 86 ASP A N 1
ATOM 658 C CA . ASP A 1 86 ? 7.054 -16.051 6.661 1.00 94.19 86 ASP A CA 1
ATOM 659 C C . ASP A 1 86 ? 6.809 -15.311 5.328 1.00 94.19 86 ASP A C 1
ATOM 661 O O . ASP A 1 86 ? 6.683 -15.942 4.274 1.00 94.19 86 ASP A O 1
ATOM 665 N N . GLY A 1 87 ? 6.772 -13.974 5.353 1.00 92.50 87 GLY A N 1
ATOM 666 C CA . GLY A 1 87 ? 6.575 -13.117 4.189 1.00 92.50 87 GLY A CA 1
ATOM 667 C C . GLY A 1 87 ? 5.119 -12.974 3.748 1.00 92.50 87 GLY A C 1
ATOM 668 O O . GLY A 1 87 ? 4.883 -12.567 2.613 1.00 92.50 87 GLY A O 1
ATOM 669 N N . ASN A 1 88 ? 4.143 -13.296 4.601 1.00 93.50 88 ASN A N 1
ATOM 670 C CA . ASN A 1 88 ? 2.727 -13.096 4.294 1.00 93.50 88 ASN A CA 1
ATOM 671 C C . ASN A 1 88 ? 2.267 -11.709 4.743 1.00 93.50 88 ASN A C 1
ATOM 673 O O . ASN A 1 88 ? 2.583 -11.271 5.853 1.00 93.50 88 ASN A O 1
ATOM 677 N N . LEU A 1 89 ? 1.457 -11.039 3.921 1.00 96.38 89 LEU A N 1
ATOM 678 C CA . LEU A 1 89 ? 0.837 -9.769 4.279 1.00 96.38 89 LEU A CA 1
ATOM 679 C C . LEU A 1 89 ? -0.106 -9.931 5.482 1.00 96.38 89 LEU A C 1
ATOM 681 O O . LEU A 1 89 ? -1.130 -10.612 5.413 1.00 96.38 89 LEU A O 1
ATOM 685 N N . GLN A 1 90 ? 0.209 -9.232 6.572 1.00 97.00 90 GLN A N 1
ATOM 686 C CA . GLN A 1 90 ? -0.562 -9.241 7.817 1.00 97.00 90 GLN A CA 1
ATOM 687 C C . GLN A 1 90 ? -1.487 -8.032 7.945 1.00 97.00 90 GLN A C 1
ATOM 689 O O . GLN A 1 90 ? -2.620 -8.155 8.409 1.00 97.00 90 GLN A O 1
ATOM 694 N N . SER A 1 91 ? -1.017 -6.839 7.573 1.00 97.00 91 SER A N 1
ATOM 695 C CA . SER A 1 91 ? -1.826 -5.619 7.681 1.00 97.00 91 SER A CA 1
ATOM 696 C C . SER A 1 91 ? -1.301 -4.475 6.820 1.00 97.00 91 SER A C 1
ATOM 698 O O . SER A 1 91 ? -0.136 -4.441 6.434 1.00 97.00 91 SER A O 1
ATOM 700 N N . LEU A 1 92 ? -2.171 -3.502 6.564 1.00 96.94 92 LEU A N 1
ATOM 701 C CA . LEU A 1 92 ? -1.802 -2.153 6.160 1.00 96.94 92 LEU A CA 1
ATOM 702 C C . LEU A 1 92 ? -1.948 -1.224 7.371 1.00 96.94 92 LEU A C 1
ATOM 704 O O . LEU A 1 92 ? -2.994 -1.225 8.034 1.00 96.94 92 LEU A O 1
ATOM 708 N N . GLN A 1 93 ? -0.914 -0.438 7.659 1.00 96.81 93 GLN A N 1
ATOM 709 C CA . GLN A 1 93 ? -0.861 0.449 8.822 1.00 96.81 93 GLN A CA 1
ATOM 710 C C . GLN A 1 93 ? -0.428 1.867 8.432 1.00 96.81 93 GLN A C 1
ATOM 712 O O . GLN A 1 93 ? 0.324 2.034 7.467 1.00 96.81 93 GLN A O 1
ATOM 717 N N . PRO A 1 94 ? -0.873 2.901 9.172 1.00 96.00 94 PRO A N 1
ATOM 718 C CA . PRO A 1 94 ? -0.233 4.209 9.123 1.00 96.00 94 PRO A CA 1
ATOM 719 C C . PRO A 1 94 ? 1.247 4.088 9.499 1.00 96.00 94 PRO A C 1
ATOM 721 O O . PRO A 1 94 ? 1.594 3.442 10.488 1.00 96.00 94 PRO A O 1
ATOM 724 N N . THR A 1 95 ? 2.131 4.701 8.721 1.00 92.31 95 THR A N 1
ATOM 725 C CA . THR A 1 95 ? 3.582 4.536 8.902 1.00 92.31 95 THR A CA 1
ATOM 726 C C . THR A 1 95 ? 4.093 5.039 10.253 1.00 92.31 95 THR A C 1
ATOM 728 O O . THR A 1 95 ? 5.066 4.505 10.771 1.00 92.31 95 THR A O 1
ATOM 731 N N . ASP A 1 96 ? 3.438 6.032 10.853 1.00 86.44 96 ASP A N 1
ATOM 732 C CA . ASP A 1 96 ? 3.762 6.561 12.185 1.00 86.44 96 ASP A CA 1
ATOM 733 C C . ASP A 1 96 ? 3.399 5.610 13.338 1.00 86.44 96 ASP A C 1
ATOM 735 O O . ASP A 1 96 ? 3.796 5.848 14.476 1.00 86.44 96 ASP A O 1
ATOM 739 N N . THR A 1 97 ? 2.668 4.531 13.050 1.00 82.94 97 THR A N 1
ATOM 740 C CA . THR A 1 97 ? 2.283 3.504 14.032 1.00 82.94 97 THR A CA 1
ATOM 741 C C . THR A 1 97 ? 3.117 2.228 13.945 1.00 82.94 97 THR A C 1
ATOM 743 O O . THR A 1 97 ? 2.970 1.353 14.797 1.00 82.94 97 THR A O 1
ATOM 746 N N . VAL A 1 98 ? 3.999 2.120 12.946 1.00 78.81 98 VAL A N 1
ATOM 747 C CA . VAL A 1 98 ? 4.865 0.953 12.756 1.00 78.81 98 VAL A CA 1
ATOM 748 C C . VAL A 1 98 ? 6.175 1.161 13.510 1.00 78.81 98 VAL A C 1
ATOM 750 O O . VAL A 1 98 ? 6.908 2.117 13.257 1.00 78.81 98 VAL A O 1
ATOM 753 N N . GLU A 1 99 ? 6.495 0.241 14.417 1.00 73.56 99 GLU A N 1
ATOM 754 C CA . GLU A 1 99 ? 7.828 0.161 15.011 1.00 73.56 99 GLU A CA 1
ATOM 755 C C . GLU A 1 99 ? 8.770 -0.525 14.016 1.00 73.56 99 GLU A C 1
ATOM 757 O O . GLU A 1 99 ? 8.692 -1.732 13.790 1.00 73.56 99 GLU A O 1
ATOM 762 N N . PHE A 1 100 ? 9.656 0.251 13.393 1.00 67.50 100 PHE A N 1
ATOM 763 C CA . PHE A 1 100 ? 10.746 -0.307 12.601 1.00 67.50 100 PHE A CA 1
ATOM 764 C C . PHE A 1 100 ? 11.805 -0.840 13.566 1.00 67.50 100 PHE A C 1
ATOM 766 O O . PHE A 1 100 ? 12.476 -0.065 14.246 1.00 67.50 100 PHE A O 1
ATOM 773 N N . THR A 1 101 ? 11.943 -2.160 13.659 1.00 57.09 101 THR A N 1
ATOM 774 C CA . THR A 1 101 ? 13.118 -2.758 14.286 1.00 57.09 101 THR A CA 1
ATOM 775 C C . THR A 1 101 ? 14.269 -2.658 13.293 1.00 57.09 101 THR A C 1
ATOM 777 O O . THR A 1 101 ? 14.215 -3.239 12.209 1.00 57.09 101 THR A O 1
ATOM 780 N N . ASP A 1 102 ? 15.294 -1.877 13.634 1.00 43.94 102 ASP A N 1
ATOM 781 C CA . ASP A 1 102 ? 16.534 -1.838 12.862 1.00 43.94 102 ASP A CA 1
ATOM 782 C C . ASP A 1 102 ? 17.093 -3.269 12.796 1.00 43.94 102 ASP A C 1
ATOM 784 O O . ASP A 1 102 ? 17.476 -3.847 13.815 1.00 43.94 102 ASP A O 1
ATOM 788 N N . GLN A 1 103 ? 17.081 -3.875 11.608 1.00 42.56 103 GLN A N 1
ATOM 789 C CA . GLN A 1 103 ? 17.819 -5.111 11.369 1.00 42.56 103 GLN A CA 1
ATOM 790 C C . GLN A 1 103 ? 19.303 -4.732 11.249 1.00 42.56 103 GLN A C 1
ATOM 792 O O . GLN A 1 103 ? 19.679 -4.045 10.297 1.00 42.56 103 GLN A O 1
ATOM 797 N N . GLU A 1 104 ? 20.102 -5.115 12.255 1.00 34.03 104 GLU A N 1
ATOM 798 C CA . GLU A 1 104 ? 21.577 -5.015 12.265 1.00 34.03 104 GLU A CA 1
ATOM 799 C C . GLU A 1 104 ? 22.239 -5.783 11.111 1.00 34.03 104 GLU A C 1
ATOM 801 O O . GLU A 1 104 ? 21.785 -6.908 10.789 1.00 34.03 104 GLU A O 1
#

pLDDT: mean 91.39, std 11.1, range [34.03, 98.44]

Sequence (104 aa):
MIKNEVTVQDVCNLFNEIIAKDPRCAEDLIEARVQCNNVILNHPTIQVRQSCEDQYPKVGLLGFL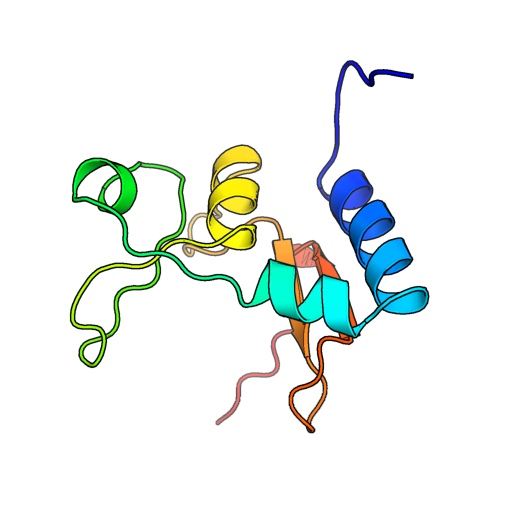NGLFGISENGMGALCAVYDDDGNLQSLQPTDTVEFTDQE

Mean predicted aligned error: 4.35 Å